Protein AF-A0A0F9QDL7-F1 (afdb_monomer)

pLDDT: mean 93.81, std 5.89, range [62.03, 98.69]

Nearest PDB structures (foldseek):
  8s9m-assembly1_A-2  TM=8.207E-01  e=1.600E-03  Adineta vaga
  2zig-assembly1_A  TM=7.840E-01  e=1.431E-02  Thermus thermophilus
  4qtu-assembly1_B  TM=6.879E-01  e=2.486E-01  Saccharomyces cerevisiae S288C

Radius of gyration: 15.21 Å; Cα contacts (8 Å, |Δi|>4): 136; chains: 1; bounding box: 38×36×41 Å

Secondary structure (DSSP, 8-state):
---EE-TTSS-EE--S-HHHHHHTSPTT-EEEEEE----SS-GGG-GGG-HHHHHHHHHHHHHHHHHHEEEEEEEEE---TTTHHHHHHHHHHHT-----------SS---

Mean predicted aligned error: 3.61 Å

Solvent-accessible surface area (backbone atoms only — not comparable to full-atom values): 6852 Å² total; per-residue (Å²): 130,69,68,46,65,46,97,86,66,83,47,72,50,78,66,71,61,66,59,65,57,42,66,77,48,60,66,52,67,35,66,65,46,78,47,76,60,71,43,29,71,32,61,95,74,34,74,76,21,22,51,81,51,26,61,58,44,36,39,60,48,36,48,49,52,58,47,25,30,25,93,91,39,50,76,51,73,54,60,37,94,92,38,32,69,57,46,54,50,26,35,40,75,69,68,48,82,89,83,81,87,86,82,88,85,73,99,75,84,79,134

Foldseek 3Di:
DAKDADPVRPDIDHDDDLLVVLVVAAFQADQEAEEEDQAQPCVVVPPCNHVVNVLVVLLSNLQSVNRNHHVVHYYDYDYDPVRVVSSVVSNVVSPDDDDDDDDDDDPDDDD

InterPro domains:
  IPR001091 Restriction/modification DNA-methyltransferase [PR00508] (29-43)
  IPR001091 Restriction/modification DNA-methyltransferase [PR00508] (61-81)
  IPR002052 DNA methylase, N-6 adenine-specific, conserved site [PS00092] (33-39)
  IPR002941 DNA methylase N-4/N-6 [PF01555] (30-106)
  IPR029063 S-adenosyl-L-methionine-dependent methyltransferase superfamily [G3DSA:3.40.50.150] (10-111)
  IPR029063 S-adenosyl-L-methionine-dependent methyltransferase superfamily [SSF53335] (8-110)

Structure (mmCIF, N/CA/C/O backbone):
data_AF-A0A0F9QDL7-F1
#
_entry.id   AF-A0A0F9QDL7-F1
#
loop_
_atom_site.group_PDB
_atom_site.id
_atom_site.type_symbol
_atom_site.label_atom_id
_atom_site.label_alt_id
_atom_site.label_comp_id
_atom_site.label_asym_id
_atom_site.label_entity_id
_atom_site.label_seq_id
_atom_site.pdbx_PDB_ins_code
_atom_site.Cartn_x
_atom_site.Cartn_y
_atom_site.Cartn_z
_atom_site.occupancy
_atom_site.B_iso_or_equiv
_atom_site.auth_seq_id
_atom_site.auth_comp_id
_atom_site.auth_asym_id
_atom_site.auth_atom_id
_atom_site.pdbx_PDB_model_num
ATOM 1 N N . MET A 1 1 ? -5.692 20.695 2.320 1.00 73.75 1 MET A N 1
ATOM 2 C CA . MET A 1 1 ? -6.954 20.038 2.730 1.00 73.75 1 MET A CA 1
ATOM 3 C C . MET A 1 1 ? -6.705 19.304 4.042 1.00 73.75 1 MET A C 1
ATOM 5 O O . MET A 1 1 ? -5.549 19.024 4.329 1.00 73.75 1 MET A O 1
ATOM 9 N N . GLY A 1 2 ? -7.722 19.115 4.880 1.00 92.88 2 GLY A N 1
ATOM 10 C CA . GLY A 1 2 ? -7.605 18.388 6.152 1.00 92.88 2 GLY A CA 1
ATOM 11 C C . GLY A 1 2 ? -8.218 16.994 6.057 1.00 92.88 2 GLY A C 1
ATOM 12 O O . GLY A 1 2 ? -8.668 16.594 4.982 1.00 92.88 2 GLY A O 1
ATOM 13 N N . ASP A 1 3 ? -8.254 16.286 7.182 1.00 96.62 3 ASP A N 1
ATOM 14 C CA . ASP A 1 3 ? -8.990 15.026 7.287 1.00 96.62 3 ASP A CA 1
ATOM 15 C C . ASP A 1 3 ? -10.492 15.274 7.115 1.00 96.62 3 ASP A C 1
ATOM 17 O O . ASP A 1 3 ? -11.016 16.338 7.459 1.00 96.62 3 ASP A O 1
ATOM 21 N N . TRP A 1 4 ? -11.191 14.282 6.577 1.00 97.88 4 TRP A N 1
ATOM 22 C CA . TRP A 1 4 ? -12.628 14.336 6.351 1.00 97.88 4 TRP A CA 1
ATOM 23 C C . TRP A 1 4 ? -13.297 13.060 6.844 1.00 97.88 4 TRP A C 1
ATOM 25 O O . TRP A 1 4 ? -12.723 11.972 6.818 1.00 97.88 4 TRP A O 1
ATOM 35 N N . THR A 1 5 ? -14.529 13.187 7.316 1.00 97.94 5 THR A N 1
ATOM 36 C CA . THR A 1 5 ? -15.370 12.065 7.732 1.00 97.94 5 THR A CA 1
ATOM 37 C C . THR A 1 5 ? -16.775 12.306 7.206 1.00 97.94 5 THR A C 1
ATOM 39 O O . THR A 1 5 ? -17.269 13.435 7.248 1.00 97.94 5 THR A O 1
ATOM 42 N N . ASN A 1 6 ? -17.405 11.265 6.671 1.00 97.62 6 ASN A N 1
ATOM 43 C CA . ASN A 1 6 ? -18.772 11.362 6.178 1.00 97.62 6 ASN A CA 1
ATOM 44 C C . ASN A 1 6 ? -19.779 11.486 7.350 1.00 97.62 6 ASN A C 1
ATOM 46 O O . ASN A 1 6 ? -19.441 11.166 8.489 1.00 97.62 6 ASN A O 1
ATOM 50 N N . PRO A 1 7 ? -21.031 11.920 7.105 1.00 97.69 7 PRO A N 1
ATOM 51 C CA . PRO A 1 7 ? -21.983 12.221 8.182 1.00 97.69 7 PRO A CA 1
ATOM 52 C C . PRO A 1 7 ? -22.323 11.060 9.130 1.00 97.69 7 PRO A C 1
ATOM 54 O O . PRO A 1 7 ? -22.633 11.307 10.290 1.00 97.69 7 PRO A O 1
ATOM 57 N N . ASP A 1 8 ? -22.271 9.808 8.661 1.00 97.00 8 ASP A N 1
ATOM 58 C CA . ASP A 1 8 ? -22.540 8.623 9.493 1.00 97.00 8 ASP A CA 1
ATOM 59 C C . ASP A 1 8 ? -21.285 8.045 10.179 1.00 97.00 8 ASP A C 1
ATOM 61 O O . ASP A 1 8 ? -21.379 7.057 10.910 1.00 97.00 8 ASP A O 1
ATOM 65 N N . GLY A 1 9 ? -20.115 8.653 9.956 1.00 95.81 9 GLY A N 1
ATOM 66 C CA . GLY A 1 9 ? -18.849 8.274 10.577 1.00 95.81 9 GLY A CA 1
ATOM 67 C C . GLY A 1 9 ? -18.186 7.010 10.025 1.00 95.81 9 GLY A C 1
ATOM 68 O O . GLY A 1 9 ? -17.132 6.622 10.530 1.00 95.81 9 GLY A O 1
ATOM 69 N N . ARG A 1 10 ? -18.763 6.346 9.015 1.00 96.56 10 ARG A N 1
ATOM 70 C CA . ARG A 1 10 ? -18.261 5.060 8.493 1.00 96.56 10 ARG A CA 1
ATOM 71 C C . ARG A 1 10 ? -17.100 5.204 7.517 1.00 96.56 10 ARG A C 1
ATOM 73 O O . ARG A 1 10 ? -16.333 4.261 7.346 1.00 96.56 10 ARG A O 1
ATOM 80 N N . VAL A 1 11 ? -16.972 6.360 6.869 1.00 97.56 11 VAL A N 1
ATOM 81 C CA . VAL A 1 11 ? -15.943 6.643 5.865 1.00 97.56 11 VAL A CA 1
ATOM 82 C C . VAL A 1 11 ? -15.098 7.816 6.328 1.00 97.56 11 VAL A C 1
ATOM 84 O O . VAL A 1 11 ? -15.605 8.905 6.595 1.00 97.56 11 VAL A O 1
ATOM 87 N N . ARG A 1 12 ? -13.785 7.595 6.378 1.00 96.94 12 ARG A N 1
ATOM 88 C CA . ARG A 1 12 ? -12.787 8.601 6.742 1.00 96.94 12 ARG A CA 1
ATOM 89 C C . ARG A 1 12 ? -11.786 8.748 5.603 1.00 96.94 12 ARG A C 1
ATOM 91 O O . ARG A 1 12 ? -11.284 7.748 5.101 1.00 96.94 12 ARG A O 1
ATOM 98 N N . LEU A 1 13 ? -11.481 9.986 5.227 1.00 97.00 13 LEU A N 1
ATOM 99 C CA . LEU A 1 13 ? -10.355 10.321 4.362 1.00 97.00 13 LEU A CA 1
ATOM 100 C C . LEU A 1 13 ? -9.295 11.017 5.211 1.00 97.00 13 LEU A C 1
ATOM 102 O O . LEU A 1 13 ? -9.557 12.066 5.796 1.00 97.00 13 LEU A O 1
ATOM 106 N N . LEU A 1 14 ? -8.107 10.422 5.277 1.00 96.75 14 LEU A N 1
ATOM 107 C CA . LEU A 1 14 ? -6.967 10.963 6.012 1.00 96.75 14 LEU A CA 1
ATOM 108 C C . LEU A 1 14 ? -6.010 11.606 5.009 1.00 96.75 14 LEU A C 1
ATOM 110 O O . LEU A 1 14 ? -5.512 10.928 4.111 1.00 96.75 14 LEU A O 1
ATOM 114 N N . HIS A 1 15 ? -5.769 12.911 5.126 1.00 97.25 15 HIS A N 1
ATOM 115 C CA . HIS A 1 15 ? -4.936 13.640 4.169 1.00 97.25 15 HIS A CA 1
ATOM 116 C C . HIS A 1 15 ? -3.490 13.739 4.664 1.00 97.25 15 HIS A C 1
ATOM 118 O O . HIS A 1 15 ? -3.202 14.446 5.628 1.00 97.25 15 HIS A O 1
ATOM 124 N N . GLY A 1 16 ? -2.552 13.067 4.002 1.00 96.25 16 GLY A N 1
ATOM 125 C CA . GLY A 1 16 ? -1.128 13.162 4.324 1.00 96.25 16 GLY A CA 1
ATOM 126 C C . GLY A 1 16 ? -0.309 12.032 3.713 1.00 96.25 16 GLY A C 1
ATOM 127 O O . GLY A 1 16 ? -0.802 11.282 2.873 1.00 96.25 16 GLY A O 1
ATOM 128 N N . ASP A 1 17 ? 0.941 11.913 4.156 1.00 95.44 17 ASP A N 1
ATOM 129 C CA . ASP A 1 17 ? 1.790 10.772 3.817 1.00 95.44 17 ASP A CA 1
ATOM 130 C C . ASP A 1 17 ? 1.179 9.483 4.387 1.00 95.44 17 ASP A C 1
ATOM 132 O O . ASP A 1 17 ? 0.913 9.390 5.586 1.00 95.44 17 ASP A O 1
ATOM 136 N N . CYS A 1 18 ? 0.946 8.489 3.529 1.00 95.38 18 CYS A N 1
ATOM 137 C CA . CYS A 1 18 ? 0.280 7.249 3.919 1.00 95.38 18 CYS A CA 1
ATOM 138 C C . CYS A 1 18 ? 1.026 6.463 5.008 1.00 95.38 18 CYS A C 1
ATOM 140 O O . CYS A 1 18 ? 0.375 5.815 5.823 1.00 95.38 18 CYS A O 1
ATOM 142 N N . MET A 1 19 ? 2.360 6.535 5.067 1.00 94.56 19 MET A N 1
ATOM 143 C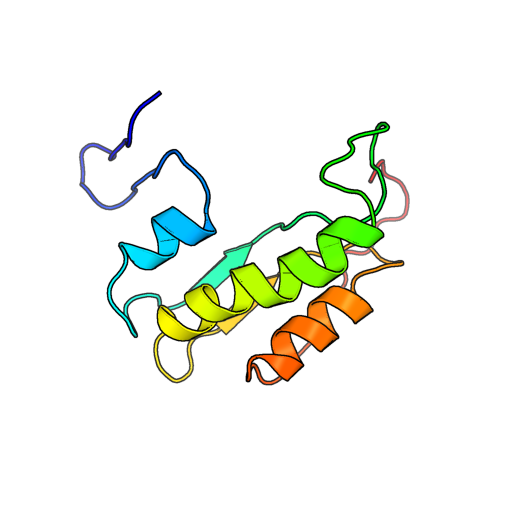 CA . MET A 1 19 ? 3.150 5.849 6.090 1.00 94.56 19 MET A CA 1
ATOM 144 C C . MET A 1 19 ? 2.926 6.512 7.447 1.00 94.56 19 MET A C 1
ATOM 146 O O . MET A 1 19 ? 2.599 5.822 8.407 1.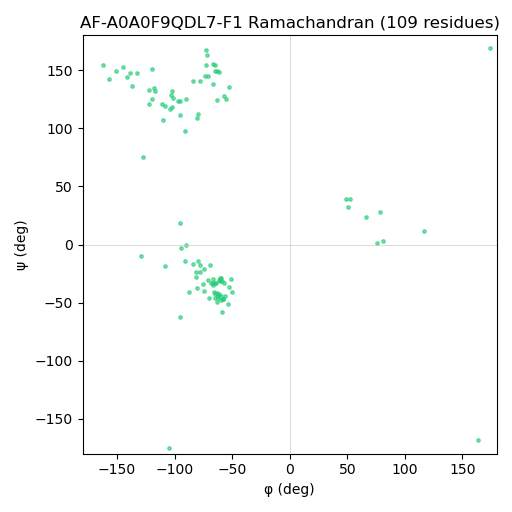00 94.56 19 MET A O 1
ATOM 150 N N . ILE A 1 20 ? 2.971 7.848 7.490 1.00 96.19 20 I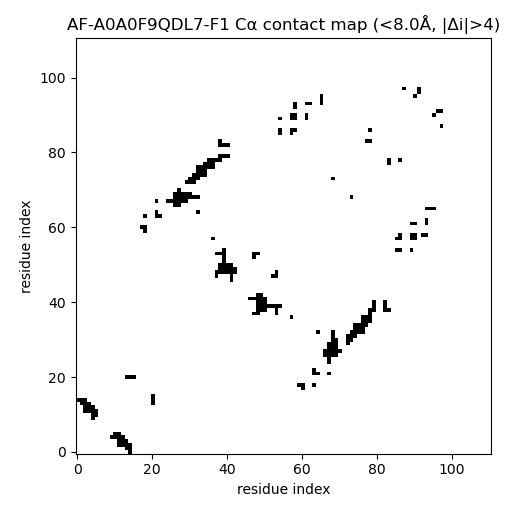LE A N 1
ATOM 151 C CA . ILE A 1 20 ? 2.684 8.623 8.706 1.00 96.19 20 ILE A CA 1
ATOM 152 C C . ILE A 1 20 ? 1.235 8.392 9.153 1.00 96.19 20 ILE A C 1
ATOM 154 O O . ILE A 1 20 ? 0.974 8.109 10.317 1.00 96.19 20 ILE A O 1
ATOM 158 N N . ARG A 1 21 ? 0.273 8.440 8.223 1.00 97.19 21 ARG A N 1
ATOM 159 C CA . ARG A 1 21 ? -1.144 8.226 8.554 1.00 97.19 21 ARG A CA 1
ATOM 160 C C . ARG A 1 21 ? -1.442 6.808 9.020 1.00 97.19 21 ARG A C 1
ATOM 162 O O . ARG A 1 21 ? -2.305 6.626 9.872 1.00 97.19 21 ARG A O 1
ATOM 169 N N . MET A 1 22 ? -0.735 5.801 8.508 1.00 96.31 22 MET A N 1
ATOM 170 C CA . MET A 1 22 ? -0.877 4.442 9.020 1.00 96.31 22 MET A CA 1
ATOM 171 C C . MET A 1 22 ? -0.337 4.306 10.444 1.00 96.31 22 MET A C 1
ATOM 173 O O . MET A 1 22 ? -0.910 3.527 11.195 1.00 96.31 22 MET A O 1
ATOM 177 N N . GLU A 1 23 ? 0.705 5.038 10.853 1.00 95.19 23 GLU A N 1
ATOM 178 C CA . GLU A 1 23 ? 1.222 5.016 12.236 1.00 95.19 23 GLU A CA 1
ATOM 179 C C . GLU A 1 23 ? 0.184 5.479 13.271 1.00 95.19 23 GLU A C 1
ATOM 181 O O . GLU A 1 23 ? 0.152 4.953 14.382 1.00 95.19 23 GLU A O 1
ATOM 186 N N . GLU A 1 24 ? -0.723 6.381 12.889 1.00 96.19 24 GLU A N 1
ATOM 187 C CA . GLU A 1 24 ? -1.830 6.862 13.730 1.00 96.19 24 GLU A CA 1
ATOM 188 C C . GLU A 1 24 ? -2.907 5.785 13.986 1.00 96.19 24 GLU A C 1
ATOM 190 O O . GLU A 1 24 ? -3.717 5.911 14.909 1.00 96.19 24 GLU A O 1
ATOM 195 N N . LEU A 1 25 ? -2.945 4.719 13.175 1.00 97.38 25 LEU A N 1
ATOM 196 C CA . LEU A 1 25 ? -3.927 3.642 13.302 1.00 97.38 25 LEU A CA 1
ATOM 197 C C . LEU A 1 25 ? -3.489 2.600 14.350 1.00 97.38 25 LEU A C 1
ATOM 199 O O . LEU A 1 25 ? -2.315 2.209 14.378 1.00 97.38 25 LEU A O 1
ATOM 203 N N . PRO A 1 26 ? -4.410 2.062 15.174 1.00 98.31 26 PRO A N 1
ATOM 204 C CA . PRO A 1 26 ? -4.077 0.994 16.112 1.00 98.31 26 PRO A CA 1
ATOM 205 C C . PRO A 1 26 ? -3.577 -0.262 15.389 1.00 98.31 26 PRO A C 1
ATOM 207 O O . PRO A 1 26 ? -4.012 -0.574 14.279 1.00 98.31 26 PRO A O 1
ATOM 210 N N . SER A 1 27 ? -2.674 -1.011 16.019 1.00 98.50 27 SER A N 1
ATOM 211 C CA . SER A 1 27 ? -2.256 -2.317 15.493 1.00 98.50 27 SER A CA 1
ATOM 212 C C . SER A 1 27 ? -3.442 -3.285 15.462 1.00 98.50 27 SER A C 1
ATOM 214 O O . SER A 1 27 ? -4.320 -3.198 16.323 1.00 98.50 27 SER A O 1
ATOM 216 N N . ASN A 1 28 ? -3.457 -4.224 14.514 1.00 98.44 28 ASN A N 1
ATOM 217 C CA . ASN A 1 28 ? -4.528 -5.219 14.373 1.00 98.44 28 ASN A CA 1
ATOM 218 C C . ASN A 1 28 ? -5.947 -4.608 14.311 1.00 98.44 28 ASN A C 1
ATOM 220 O O . ASN A 1 28 ? -6.886 -5.131 14.914 1.00 98.44 28 ASN A O 1
ATOM 224 N N . SER A 1 29 ? -6.115 -3.480 13.620 1.00 98.19 29 SER A N 1
ATOM 225 C CA . SER A 1 29 ? -7.394 -2.762 13.517 1.00 98.19 29 SER A CA 1
ATOM 226 C C . SER A 1 29 ? -8.052 -2.857 12.140 1.00 98.19 29 SER A C 1
ATOM 228 O O . SER A 1 29 ? -9.261 -2.656 12.041 1.00 98.19 29 SER A O 1
ATOM 230 N N . ILE A 1 30 ? -7.294 -3.210 11.101 1.00 98.38 30 ILE A N 1
ATOM 231 C CA . ILE A 1 30 ? -7.747 -3.265 9.709 1.00 98.38 30 ILE A CA 1
ATOM 232 C C . ILE A 1 30 ? -7.995 -4.716 9.291 1.00 98.38 30 ILE A C 1
ATOM 234 O O . ILE A 1 30 ? -7.141 -5.581 9.473 1.00 98.38 30 ILE A O 1
ATOM 238 N N . ASP A 1 31 ? -9.171 -4.991 8.727 1.00 98.38 31 ASP A N 1
ATOM 239 C CA . ASP A 1 31 ? -9.542 -6.328 8.243 1.00 98.38 31 ASP A CA 1
ATOM 240 C C . ASP A 1 31 ? -8.959 -6.632 6.854 1.00 98.38 31 ASP A C 1
ATOM 242 O O . ASP A 1 31 ? -8.546 -7.760 6.579 1.00 98.38 31 ASP A O 1
ATOM 246 N N . ALA A 1 32 ? -8.905 -5.624 5.981 1.00 98.25 32 ALA A N 1
ATOM 247 C CA . ALA A 1 32 ? -8.359 -5.751 4.638 1.00 98.25 32 ALA A CA 1
ATOM 248 C C . ALA A 1 32 ? -7.771 -4.429 4.137 1.00 98.25 32 ALA A C 1
ATOM 250 O O . ALA A 1 32 ? -8.271 -3.352 4.466 1.00 98.25 32 ALA A O 1
ATOM 251 N N . ILE A 1 33 ? -6.741 -4.524 3.298 1.00 98.31 33 ILE A N 1
ATOM 252 C CA . ILE A 1 33 ? -6.152 -3.390 2.579 1.00 98.31 33 ILE A CA 1
ATOM 253 C C . ILE A 1 33 ? -6.336 -3.620 1.079 1.00 98.31 33 ILE A C 1
ATOM 255 O O . ILE A 1 33 ? -6.020 -4.688 0.559 1.00 98.31 33 ILE A O 1
ATOM 259 N N . VAL A 1 34 ? -6.816 -2.600 0.374 1.00 98.00 34 VAL A N 1
ATOM 260 C CA . VAL A 1 34 ? -6.824 -2.551 -1.091 1.00 98.00 34 VAL A CA 1
ATOM 261 C C . VAL A 1 34 ? -6.057 -1.305 -1.489 1.00 98.00 34 VAL A C 1
ATOM 263 O O . VAL A 1 34 ? -6.400 -0.213 -1.036 1.00 98.00 34 VAL A O 1
ATOM 266 N N . THR A 1 35 ? -4.987 -1.464 -2.262 1.00 97.00 35 THR A N 1
ATOM 267 C CA . THR A 1 35 ? -4.067 -0.359 -2.535 1.00 97.00 35 THR A CA 1
ATOM 268 C C . THR A 1 35 ? -3.493 -0.401 -3.941 1.00 97.00 35 THR A C 1
ATOM 270 O O . THR A 1 35 ? -3.353 -1.462 -4.549 1.00 97.00 35 THR A O 1
ATOM 273 N N . ASP A 1 36 ? -3.146 0.788 -4.415 1.00 95.00 36 ASP A N 1
ATOM 274 C CA . ASP A 1 36 ? -2.539 1.055 -5.707 1.00 95.00 36 ASP A CA 1
ATOM 275 C C . ASP A 1 36 ? -1.261 1.897 -5.508 1.00 95.00 36 ASP A C 1
ATOM 277 O O . ASP A 1 36 ? -1.291 3.124 -5.636 1.00 95.00 36 ASP A O 1
ATOM 281 N N . PRO A 1 37 ? -0.155 1.285 -5.035 1.00 95.00 37 PRO A N 1
ATOM 282 C CA . PRO A 1 37 ? 1.091 1.999 -4.770 1.00 95.00 37 PRO A CA 1
ATOM 283 C C . PRO A 1 37 ? 1.794 2.390 -6.083 1.00 95.00 37 PRO A C 1
ATOM 285 O O . PRO A 1 37 ? 1.476 1.840 -7.129 1.00 95.00 37 PRO A O 1
ATOM 288 N N . PRO A 1 38 ? 2.812 3.272 -6.054 1.00 94.19 38 PRO A N 1
ATOM 289 C CA . PRO A 1 38 ? 3.645 3.55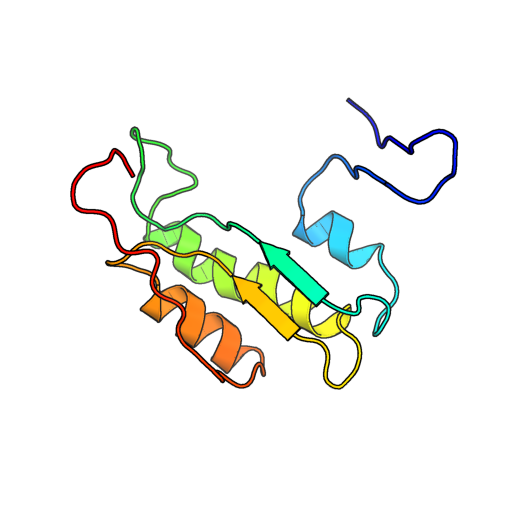6 -7.225 1.00 94.19 38 PRO A CA 1
ATOM 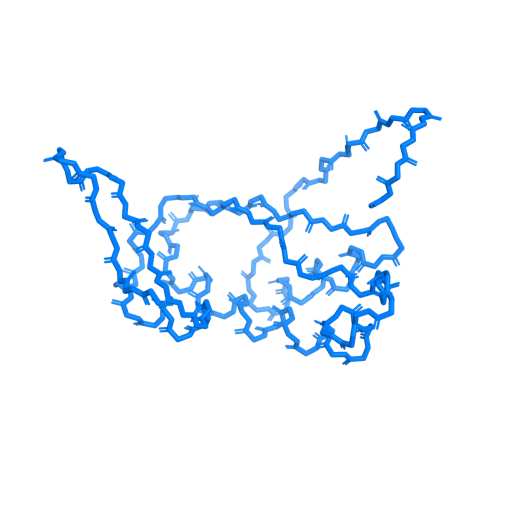290 C C . PRO A 1 38 ? 4.226 2.283 -7.859 1.00 94.19 38 PRO A C 1
ATOM 292 O O . PRO A 1 38 ? 4.744 1.414 -7.153 1.00 94.19 38 PRO A O 1
ATOM 295 N N . TYR A 1 39 ? 4.173 2.182 -9.186 1.00 94.00 39 TYR A N 1
ATOM 296 C CA . TYR A 1 39 ? 4.568 0.995 -9.947 1.00 94.00 39 TYR A CA 1
ATOM 297 C C . TYR A 1 39 ? 6.036 0.999 -10.370 1.00 94.00 39 TYR A C 1
ATOM 299 O O . TYR A 1 39 ? 6.552 -0.043 -10.761 1.00 94.00 39 TYR A O 1
ATOM 307 N N . GLY A 1 40 ? 6.754 2.114 -10.300 1.00 93.25 40 GLY A N 1
ATOM 308 C CA . GLY A 1 40 ? 8.144 2.165 -10.755 1.00 93.25 40 GLY A CA 1
ATOM 309 C C . GLY A 1 40 ? 8.267 2.255 -12.277 1.00 93.25 40 GLY A C 1
ATOM 310 O O . GLY A 1 40 ? 9.243 1.742 -12.828 1.00 93.25 40 GLY A O 1
ATOM 311 N N . LEU A 1 41 ? 7.271 2.830 -12.957 1.00 90.62 41 LEU A N 1
ATOM 312 C CA . LEU A 1 41 ? 7.220 2.941 -14.418 1.00 90.62 41 LEU A CA 1
ATOM 313 C C . LEU A 1 41 ? 7.759 4.280 -14.940 1.00 90.62 41 LEU A C 1
ATOM 315 O O . LEU A 1 41 ? 7.812 4.478 -16.154 1.00 90.62 41 LEU A O 1
ATOM 319 N N . ALA A 1 42 ? 8.136 5.195 -14.044 1.00 89.12 42 ALA A N 1
ATOM 320 C CA . ALA A 1 42 ? 8.385 6.605 -14.334 1.00 89.12 42 ALA A CA 1
ATOM 321 C C . ALA A 1 42 ? 7.232 7.212 -15.150 1.00 89.12 42 ALA A C 1
ATOM 323 O O . ALA A 1 42 ? 7.444 7.985 -16.093 1.00 89.12 42 ALA A O 1
ATOM 324 N N . PHE A 1 43 ? 5.999 6.816 -14.817 1.00 83.62 43 PHE A N 1
ATOM 325 C CA . PHE A 1 43 ? 4.826 7.126 -15.615 1.00 83.62 43 PHE A CA 1
ATOM 326 C C . PHE A 1 43 ? 4.666 8.640 -15.798 1.00 83.62 43 PHE A C 1
ATOM 328 O O . PHE A 1 43 ? 4.735 9.412 -14.843 1.00 83.62 43 PHE A O 1
ATOM 335 N N . MET A 1 44 ? 4.513 9.087 -17.047 1.00 87.00 44 MET A N 1
ATOM 336 C CA . MET A 1 44 ? 4.505 10.508 -17.435 1.00 87.00 44 MET A CA 1
ATOM 337 C C . MET A 1 44 ? 5.692 11.338 -16.901 1.00 87.00 44 MET A C 1
ATOM 339 O O . MET A 1 44 ? 5.540 12.525 -16.600 1.00 87.00 44 MET A O 1
ATOM 343 N N . GLY A 1 45 ? 6.871 10.726 -16.753 1.00 86.19 45 GLY A N 1
ATOM 344 C CA . GLY A 1 45 ? 8.062 11.393 -16.223 1.00 86.19 45 GLY A CA 1
ATOM 345 C C . GLY A 1 45 ? 7.920 11.796 -14.755 1.00 86.19 45 GLY A C 1
ATOM 346 O O . GLY A 1 45 ? 8.553 12.753 -14.310 1.00 86.19 45 GLY A O 1
ATOM 347 N N . LYS A 1 46 ? 7.040 11.128 -13.999 1.00 87.69 46 LYS A N 1
ATOM 348 C CA . LYS A 1 46 ? 6.860 11.396 -12.576 1.00 87.69 46 LYS A CA 1
ATOM 349 C C . LYS A 1 46 ? 7.941 10.703 -11.764 1.00 87.69 46 LYS A C 1
ATOM 351 O O . LYS A 1 46 ? 7.917 9.501 -11.539 1.00 87.69 46 LYS A O 1
ATOM 356 N N . ASP A 1 47 ? 8.833 11.524 -11.236 1.00 88.00 47 ASP A N 1
ATOM 357 C CA . ASP A 1 47 ? 9.959 11.137 -10.394 1.00 88.00 47 ASP A CA 1
ATOM 358 C C . ASP A 1 47 ? 9.624 10.244 -9.197 1.00 88.00 47 ASP A C 1
ATOM 360 O O . ASP A 1 47 ? 10.498 9.512 -8.742 1.00 88.00 47 ASP A O 1
ATOM 364 N N . TRP A 1 48 ? 8.425 10.344 -8.620 1.00 85.50 48 TRP A N 1
ATOM 365 C CA . TRP A 1 48 ? 8.014 9.513 -7.480 1.00 85.50 48 TRP A CA 1
ATOM 366 C C . TRP A 1 48 ? 7.688 8.073 -7.892 1.00 85.50 48 TRP A C 1
ATOM 368 O O . TRP A 1 48 ? 7.765 7.173 -7.060 1.00 85.50 48 TRP A O 1
ATOM 378 N N . ASP A 1 49 ? 7.385 7.861 -9.172 1.00 89.12 49 ASP A N 1
ATOM 379 C CA . ASP A 1 49 ? 7.122 6.561 -9.777 1.00 89.12 49 ASP A CA 1
ATOM 380 C C . ASP A 1 49 ? 8.384 5.980 -10.432 1.00 89.12 49 ASP A C 1
ATOM 382 O O . ASP A 1 49 ? 8.308 5.108 -11.286 1.00 89.12 49 ASP A O 1
ATOM 386 N N . ASP A 1 50 ? 9.573 6.472 -10.083 1.00 91.19 50 ASP A N 1
ATOM 387 C CA . ASP A 1 50 ? 10.820 5.908 -10.592 1.00 91.19 50 ASP A CA 1
ATOM 388 C C . ASP A 1 50 ? 11.191 4.606 -9.868 1.00 91.19 50 ASP A C 1
ATOM 390 O O . ASP A 1 50 ? 11.100 4.486 -8.642 1.00 91.19 50 ASP A O 1
ATOM 394 N N . ILE A 1 51 ? 11.697 3.641 -10.632 1.00 88.69 51 ILE A N 1
ATOM 395 C CA . ILE A 1 51 ? 12.003 2.294 -10.154 1.00 88.69 51 ILE A CA 1
ATOM 396 C C . ILE A 1 51 ? 13.046 2.254 -9.021 1.00 88.69 51 ILE A C 1
ATOM 398 O O . ILE A 1 51 ? 13.040 1.332 -8.197 1.00 88.69 51 ILE A O 1
ATOM 402 N N . SER A 1 52 ? 13.963 3.227 -8.967 1.00 88.56 52 SER A N 1
ATOM 403 C CA . SER A 1 52 ? 14.966 3.321 -7.900 1.00 88.56 52 SER A CA 1
ATOM 404 C C . SER A 1 52 ? 14.334 3.722 -6.566 1.00 88.56 52 SER A C 1
ATOM 406 O O . SER A 1 52 ? 14.782 3.276 -5.508 1.00 88.56 52 SER A O 1
ATOM 408 N N . LYS A 1 53 ? 13.252 4.508 -6.615 1.00 88.44 53 LYS A N 1
ATOM 409 C CA . LYS A 1 53 ? 12.536 5.005 -5.438 1.00 88.44 53 LYS A CA 1
ATOM 410 C C . LYS A 1 53 ? 11.478 4.016 -4.974 1.00 88.44 53 LYS A C 1
ATOM 412 O O . LYS A 1 53 ? 11.378 3.764 -3.770 1.00 88.44 53 LYS A O 1
ATOM 417 N N . THR A 1 54 ? 10.744 3.400 -5.904 1.00 90.94 54 THR A N 1
ATOM 418 C CA . THR A 1 54 ? 9.672 2.460 -5.550 1.00 90.94 54 THR A CA 1
ATOM 419 C C . THR A 1 54 ? 10.198 1.221 -4.836 1.00 90.94 54 THR A C 1
ATOM 421 O O . THR A 1 54 ? 9.567 0.753 -3.892 1.00 90.94 54 THR A O 1
ATOM 424 N N . LYS A 1 55 ? 11.408 0.748 -5.169 1.00 85.12 55 LYS A N 1
ATOM 425 C CA . LYS A 1 55 ? 12.035 -0.397 -4.484 1.00 85.12 55 LYS A CA 1
ATOM 426 C C . LYS A 1 55 ? 12.094 -0.215 -2.963 1.00 85.12 55 LYS A C 1
ATOM 428 O O . LYS A 1 55 ? 11.680 -1.103 -2.225 1.00 85.12 55 LYS A O 1
ATOM 433 N N . LEU A 1 56 ? 12.607 0.924 -2.492 1.00 90.38 56 LEU A N 1
ATOM 434 C CA . LEU A 1 56 ? 12.681 1.206 -1.056 1.00 90.38 56 LEU A CA 1
ATOM 435 C C . LEU A 1 56 ? 11.308 1.580 -0.487 1.00 90.38 56 LEU A C 1
ATOM 437 O O . LEU A 1 56 ? 11.007 1.254 0.659 1.00 90.38 56 LEU A O 1
ATOM 441 N N . PHE A 1 57 ? 10.479 2.255 -1.284 1.00 95.00 57 PHE A N 1
ATOM 442 C CA . PHE A 1 57 ? 9.124 2.610 -0.889 1.00 95.00 57 PHE A CA 1
ATOM 443 C C . PHE A 1 57 ? 8.295 1.371 -0.530 1.00 95.00 57 PHE A C 1
ATOM 445 O O . PHE A 1 57 ? 7.696 1.370 0.542 1.00 95.00 57 PHE A O 1
ATOM 452 N N . HIS A 1 58 ? 8.313 0.309 -1.351 1.00 96.44 58 HIS A N 1
ATOM 453 C CA . HIS A 1 58 ? 7.508 -0.896 -1.106 1.00 96.44 58 HIS A CA 1
ATOM 454 C C . HIS A 1 58 ? 7.769 -1.519 0.262 1.00 96.44 58 HIS A C 1
ATOM 456 O O . HIS A 1 58 ? 6.827 -1.802 0.995 1.00 96.44 58 HIS A O 1
ATOM 462 N N . HIS A 1 59 ? 9.038 -1.634 0.652 1.00 95.56 59 HIS A N 1
ATOM 463 C CA . HIS A 1 59 ? 9.387 -2.121 1.982 1.00 95.56 59 HIS A CA 1
ATOM 464 C C . HIS A 1 59 ? 8.899 -1.161 3.079 1.00 95.56 59 HIS A C 1
ATOM 466 O O . HIS A 1 59 ? 8.380 -1.589 4.106 1.00 95.56 59 HIS A O 1
ATOM 472 N N . LYS A 1 60 ? 9.062 0.154 2.889 1.00 96.25 60 LYS A N 1
ATOM 473 C CA . LYS A 1 60 ? 8.720 1.150 3.914 1.00 96.25 60 LYS A CA 1
ATOM 474 C C . LYS A 1 60 ? 7.227 1.227 4.211 1.00 96.25 60 LYS A C 1
ATOM 476 O O . LYS A 1 60 ? 6.878 1.335 5.380 1.00 96.25 60 LYS A O 1
ATOM 481 N N . TRP A 1 61 ? 6.358 1.165 3.201 1.00 96.75 61 TRP A N 1
ATOM 482 C CA . TRP A 1 61 ? 4.911 1.216 3.441 1.00 96.75 61 TRP A CA 1
ATOM 483 C C . TRP A 1 61 ? 4.330 -0.138 3.862 1.00 96.75 61 TRP A C 1
ATOM 485 O O . TRP A 1 61 ? 3.353 -0.164 4.609 1.00 96.75 61 TRP A O 1
ATOM 495 N N . ALA A 1 62 ? 4.941 -1.255 3.449 1.00 97.44 62 ALA A N 1
ATOM 496 C CA . ALA A 1 62 ? 4.481 -2.586 3.837 1.00 97.44 62 ALA A CA 1
ATOM 497 C C . ALA A 1 62 ? 4.614 -2.839 5.350 1.00 97.44 62 ALA A C 1
ATOM 499 O O . ALA A 1 62 ? 3.758 -3.504 5.927 1.00 97.44 62 ALA A O 1
ATOM 500 N N . VAL A 1 63 ? 5.634 -2.279 6.015 1.00 97.25 63 VAL A N 1
ATOM 501 C CA . VAL A 1 63 ? 5.843 -2.439 7.471 1.00 97.25 63 VAL A CA 1
ATOM 502 C C . VAL A 1 63 ? 4.646 -1.941 8.298 1.00 97.25 63 VAL A C 1
ATOM 504 O O . VAL A 1 63 ? 4.062 -2.735 9.043 1.00 97.25 63 VAL A O 1
ATOM 507 N N . PRO A 1 64 ? 4.222 -0.666 8.196 1.00 97.81 64 PRO A N 1
ATOM 508 C CA . PRO A 1 64 ? 3.039 -0.206 8.906 1.00 97.81 64 PRO A CA 1
ATOM 509 C C . PRO A 1 64 ? 1.756 -0.873 8.390 1.00 97.81 64 PRO A C 1
ATOM 511 O O . PRO A 1 64 ? 0.858 -1.098 9.199 1.00 97.81 64 PRO A O 1
ATOM 514 N N . ALA A 1 65 ? 1.675 -1.258 7.107 1.00 98.00 65 ALA A N 1
ATOM 515 C CA . ALA A 1 65 ? 0.527 -1.995 6.570 1.00 98.00 65 ALA A CA 1
ATOM 516 C C . ALA A 1 65 ? 0.339 -3.365 7.249 1.00 98.00 65 ALA A C 1
ATOM 518 O O . ALA A 1 65 ? -0.775 -3.702 7.651 1.00 98.00 65 ALA A O 1
ATOM 519 N N . LEU A 1 66 ? 1.420 -4.128 7.445 1.00 97.88 66 LEU A N 1
ATOM 520 C CA . LEU A 1 66 ? 1.378 -5.403 8.166 1.00 97.88 66 LEU A CA 1
ATOM 521 C C . LEU A 1 66 ? 0.963 -5.202 9.628 1.00 97.88 66 LEU A C 1
ATOM 523 O O . LEU A 1 66 ? 0.141 -5.950 10.144 1.00 97.88 66 LEU A O 1
ATOM 527 N N . ARG A 1 67 ? 1.488 -4.162 10.289 1.00 98.25 67 ARG A N 1
ATOM 528 C CA . ARG A 1 67 ? 1.180 -3.849 11.696 1.00 98.25 67 ARG A CA 1
ATOM 529 C C . ARG A 1 67 ? -0.305 -3.553 11.931 1.00 98.25 67 ARG A C 1
ATOM 531 O O . ARG A 1 67 ? -0.855 -3.935 12.967 1.00 98.25 67 ARG A O 1
ATOM 538 N N . VAL A 1 68 ? -0.938 -2.794 11.034 1.00 98.44 68 VAL A N 1
ATOM 539 C CA . VAL A 1 68 ? -2.346 -2.393 11.205 1.00 98.44 68 VAL A CA 1
ATOM 540 C C . VAL A 1 68 ? -3.316 -3.511 10.845 1.00 98.44 68 VAL A C 1
ATOM 542 O O . VAL A 1 68 ? -4.435 -3.509 11.357 1.00 98.44 68 VAL A O 1
ATOM 545 N N . LEU A 1 69 ? -2.911 -4.465 10.004 1.00 98.44 69 LEU A N 1
ATOM 546 C CA . LEU A 1 69 ? -3.732 -5.621 9.663 1.00 98.44 69 LEU A CA 1
ATOM 547 C C . LEU A 1 69 ? -3.944 -6.529 10.874 1.00 98.44 69 LEU A C 1
ATOM 549 O O . LEU A 1 69 ? -3.034 -6.790 11.654 1.00 98.44 69 LEU A O 1
ATOM 553 N N . LYS A 1 70 ? -5.172 -7.024 11.025 1.00 98.69 70 LYS A N 1
ATOM 554 C CA . LYS A 1 70 ? -5.497 -8.090 11.980 1.00 98.69 70 LYS A CA 1
ATOM 555 C C . LYS A 1 70 ? -4.783 -9.392 11.593 1.00 98.69 70 LYS A C 1
ATOM 557 O O . LYS A 1 70 ? -4.554 -9.618 10.403 1.00 98.69 70 LYS A O 1
ATOM 562 N N . PRO A 1 71 ? -4.508 -10.304 12.546 1.00 97.56 71 PRO A N 1
ATOM 563 C CA . PRO A 1 71 ? -4.042 -11.646 12.211 1.00 97.56 71 PRO A CA 1
ATOM 564 C C . PRO A 1 71 ? -5.026 -12.331 11.251 1.00 97.56 71 PRO A C 1
ATOM 566 O O . PRO A 1 71 ? -6.220 -12.407 11.536 1.00 97.56 71 PRO A O 1
ATOM 569 N N . GLY A 1 72 ? -4.530 -12.795 10.101 1.00 96.06 72 GLY A N 1
ATOM 570 C CA . GLY A 1 72 ? -5.356 -13.365 9.026 1.00 96.06 72 GLY A CA 1
ATOM 571 C C . GLY A 1 72 ? -6.030 -12.340 8.099 1.00 96.06 72 GLY A C 1
ATOM 572 O O . GLY A 1 72 ? -6.773 -12.736 7.200 1.00 96.06 72 GLY A O 1
ATOM 573 N N . GLY A 1 73 ? -5.787 -11.040 8.287 1.00 97.44 73 GLY A N 1
ATOM 574 C CA . GLY A 1 73 ? -6.189 -9.988 7.354 1.00 97.44 73 GLY A CA 1
ATOM 575 C C . GLY A 1 73 ? -5.439 -10.086 6.023 1.00 97.44 73 GLY A C 1
ATOM 576 O O . GLY A 1 73 ? -4.346 -10.644 5.950 1.00 97.44 73 GLY A O 1
ATOM 577 N N . HIS A 1 74 ? -6.039 -9.558 4.956 1.00 97.06 74 HIS A N 1
ATOM 578 C CA . HIS A 1 74 ? -5.514 -9.697 3.594 1.00 97.06 74 HIS A CA 1
ATOM 579 C C . HIS A 1 74 ? -5.202 -8.342 2.961 1.00 97.06 74 HIS A C 1
ATOM 581 O O . HIS A 1 74 ? -5.864 -7.340 3.236 1.00 97.06 74 HIS A O 1
ATOM 587 N N . ILE A 1 75 ? -4.228 -8.338 2.052 1.00 97.88 75 ILE A N 1
ATOM 588 C CA . ILE A 1 75 ? -3.953 -7.206 1.173 1.00 97.88 75 ILE A CA 1
ATOM 589 C C . ILE A 1 75 ? -4.138 -7.600 -0.291 1.00 97.88 75 ILE A C 1
ATOM 591 O O . ILE A 1 75 ? -3.656 -8.641 -0.734 1.00 97.88 75 ILE A O 1
ATOM 595 N N . LEU A 1 76 ? -4.821 -6.740 -1.044 1.00 97.81 76 LEU A N 1
ATOM 596 C CA . LEU A 1 76 ? -4.820 -6.733 -2.500 1.00 97.81 76 LEU A CA 1
ATOM 597 C C . LEU A 1 76 ? -4.060 -5.484 -2.955 1.00 97.81 76 LEU A C 1
ATOM 599 O O . LEU A 1 76 ? -4.553 -4.367 -2.805 1.00 97.81 76 LEU A O 1
ATOM 603 N N . SER A 1 77 ? -2.846 -5.678 -3.467 1.00 97.25 77 SER A N 1
ATOM 604 C CA . SER A 1 77 ? -1.984 -4.592 -3.940 1.00 97.25 77 SER A CA 1
ATOM 605 C C . SER A 1 77 ? -1.845 -4.660 -5.455 1.00 97.25 77 SER A C 1
ATOM 607 O O . SER A 1 77 ? -1.370 -5.666 -5.984 1.00 97.25 77 SER A O 1
ATOM 609 N N . CYS A 1 78 ? -2.238 -3.594 -6.144 1.00 95.69 78 CYS A N 1
ATOM 610 C CA . CYS A 1 78 ? -2.035 -3.453 -7.581 1.00 95.69 78 CYS A CA 1
ATOM 611 C C . CYS A 1 78 ? -0.553 -3.190 -7.895 1.00 95.69 78 CYS A C 1
ATOM 613 O O . CYS A 1 78 ? 0.195 -2.693 -7.053 1.00 95.69 78 CYS A O 1
ATOM 615 N N . GLY A 1 79 ? -0.112 -3.554 -9.098 1.00 93.62 79 GLY A N 1
ATOM 616 C CA . GLY A 1 79 ? 1.275 -3.390 -9.523 1.00 93.62 79 GLY A CA 1
ATOM 617 C C . GLY A 1 79 ? 1.426 -3.473 -11.038 1.00 93.62 79 GLY A C 1
ATOM 618 O O . GLY A 1 79 ? 0.630 -4.124 -11.714 1.00 93.62 79 GLY A O 1
ATOM 619 N N . GLY A 1 80 ? 2.475 -2.838 -11.563 1.00 91.06 80 GLY A N 1
ATOM 620 C CA . GLY A 1 80 ? 2.811 -2.885 -12.985 1.00 91.06 80 GLY A CA 1
ATOM 621 C C . GLY A 1 80 ? 3.349 -4.251 -13.419 1.00 91.06 80 GLY A C 1
ATOM 622 O O . GLY A 1 80 ? 4.108 -4.894 -12.696 1.00 91.06 80 GLY A O 1
ATOM 623 N N . ASP A 1 81 ? 3.025 -4.672 -14.638 1.00 89.06 81 ASP A N 1
ATOM 624 C CA . ASP A 1 81 ? 3.447 -5.942 -15.251 1.00 89.06 81 ASP A CA 1
ATOM 625 C C . ASP A 1 81 ? 4.965 -6.197 -15.167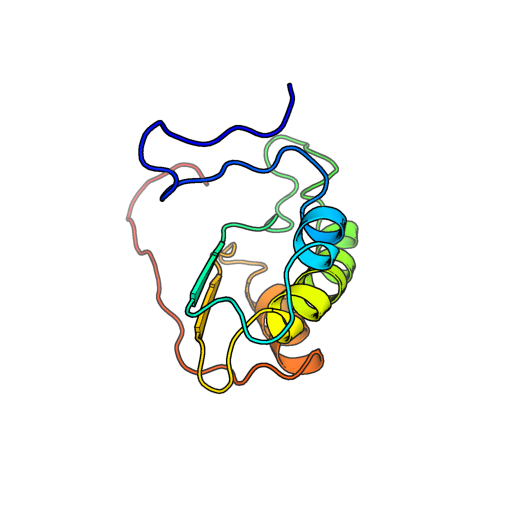 1.00 89.06 81 ASP A C 1
ATOM 627 O O . ASP A 1 81 ? 5.410 -7.307 -14.872 1.00 89.06 81 ASP A O 1
ATOM 631 N N . ARG A 1 82 ? 5.778 -5.157 -15.377 1.00 89.56 82 ARG A N 1
ATOM 632 C CA . ARG A 1 82 ? 7.248 -5.257 -15.390 1.00 89.56 82 ARG A CA 1
ATOM 633 C C . ARG A 1 82 ? 7.888 -5.180 -14.012 1.00 89.56 82 ARG A C 1
ATOM 635 O O . ARG A 1 82 ? 9.058 -5.526 -13.877 1.00 89.56 82 ARG A O 1
ATOM 642 N N . THR A 1 83 ? 7.173 -4.710 -12.997 1.00 93.44 83 THR A N 1
ATOM 643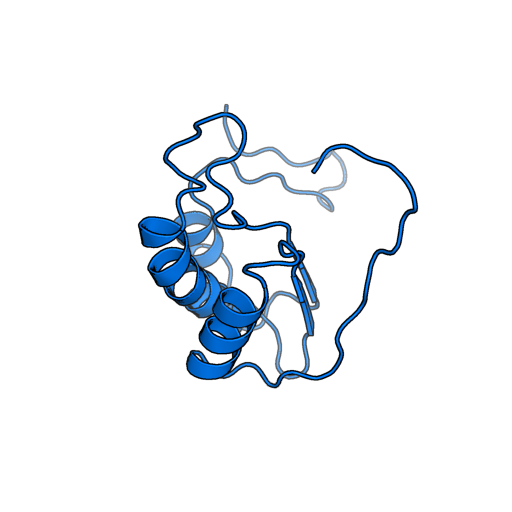 C CA . THR A 1 83 ? 7.752 -4.307 -11.705 1.00 93.44 83 THR A CA 1
ATOM 644 C C . THR A 1 83 ? 7.060 -4.933 -10.498 1.00 93.44 83 THR A C 1
ATOM 646 O O . THR A 1 83 ? 7.631 -4.882 -9.406 1.00 93.44 83 THR A O 1
ATOM 649 N N . TYR A 1 84 ? 5.911 -5.603 -10.677 1.00 94.00 84 TYR A N 1
ATOM 650 C CA . TYR A 1 84 ? 5.131 -6.223 -9.595 1.00 94.00 84 TYR A CA 1
ATOM 651 C C . TYR A 1 84 ? 5.982 -7.149 -8.722 1.00 94.00 84 TYR A C 1
ATOM 653 O O . TYR A 1 84 ? 5.815 -7.182 -7.508 1.00 94.00 84 TYR A O 1
ATOM 661 N N . HIS A 1 85 ? 6.931 -7.869 -9.327 1.00 94.38 85 HIS A N 1
ATOM 662 C CA . HIS A 1 85 ? 7.809 -8.804 -8.632 1.00 94.38 85 HIS A CA 1
ATOM 663 C C . HIS A 1 85 ? 8.624 -8.126 -7.519 1.00 94.38 85 HIS A C 1
ATOM 665 O O . HIS A 1 85 ? 8.902 -8.749 -6.501 1.00 94.38 85 HIS A O 1
ATOM 671 N N . ARG A 1 86 ? 8.977 -6.840 -7.670 1.00 94.56 86 ARG A N 1
ATOM 672 C CA . ARG A 1 86 ? 9.699 -6.075 -6.639 1.00 94.56 86 ARG A CA 1
ATOM 673 C C . ARG A 1 86 ? 8.799 -5.702 -5.475 1.00 94.56 86 ARG A C 1
ATOM 675 O O . ARG A 1 86 ? 9.236 -5.753 -4.332 1.00 94.56 86 ARG A O 1
ATOM 682 N N . MET A 1 87 ? 7.558 -5.330 -5.775 1.00 96.38 87 MET A N 1
ATOM 683 C CA . MET A 1 87 ? 6.543 -5.088 -4.759 1.00 96.38 87 MET A CA 1
ATOM 684 C C . MET A 1 87 ? 6.255 -6.378 -3.985 1.00 96.38 87 MET A C 1
ATOM 686 O O . MET A 1 87 ? 6.311 -6.362 -2.761 1.00 96.38 87 MET A O 1
ATOM 690 N N . ALA A 1 88 ? 6.008 -7.489 -4.687 1.00 96.56 88 ALA A N 1
ATOM 691 C CA . ALA A 1 88 ? 5.738 -8.791 -4.083 1.00 96.56 88 ALA A CA 1
ATOM 692 C C . ALA A 1 88 ? 6.892 -9.254 -3.179 1.00 96.56 88 ALA A C 1
ATOM 694 O O . ALA A 1 88 ? 6.639 -9.613 -2.035 1.00 96.56 88 ALA A O 1
ATOM 695 N N . ALA A 1 89 ? 8.141 -9.155 -3.650 1.00 96.25 89 ALA A N 1
ATOM 696 C CA . ALA A 1 89 ? 9.317 -9.479 -2.841 1.00 96.25 89 ALA A CA 1
ATOM 697 C C . ALA A 1 89 ? 9.413 -8.601 -1.583 1.00 96.25 89 ALA A C 1
ATOM 699 O O . ALA A 1 89 ? 9.628 -9.110 -0.494 1.00 96.25 89 ALA A O 1
ATOM 700 N N . ALA A 1 90 ? 9.180 -7.290 -1.698 1.00 96.62 90 ALA A N 1
ATOM 701 C CA . ALA A 1 90 ? 9.225 -6.398 -0.539 1.00 96.62 90 ALA A CA 1
ATOM 702 C C . ALA A 1 90 ? 8.105 -6.671 0.486 1.00 96.62 90 ALA A C 1
ATOM 704 O O . ALA A 1 90 ? 8.326 -6.506 1.683 1.00 96.62 90 ALA A O 1
ATOM 705 N N . LEU A 1 91 ? 6.908 -7.068 0.036 1.00 97.25 91 LEU A N 1
ATOM 706 C CA . LEU A 1 91 ? 5.826 -7.512 0.922 1.00 97.25 91 LEU A CA 1
ATOM 707 C C . LEU A 1 91 ? 6.219 -8.809 1.648 1.00 97.25 91 LEU A C 1
ATOM 709 O O . LEU A 1 91 ? 6.051 -8.897 2.863 1.00 97.25 91 LEU A O 1
ATOM 713 N N . GLU A 1 92 ? 6.773 -9.782 0.922 1.00 97.69 92 GLU A N 1
ATOM 714 C CA . GLU A 1 92 ? 7.268 -11.042 1.491 1.00 97.69 92 GLU A CA 1
ATOM 715 C C . GLU A 1 92 ? 8.376 -10.805 2.530 1.00 97.69 92 GLU A C 1
ATOM 717 O O . GLU A 1 92 ? 8.266 -11.291 3.655 1.00 97.69 92 GLU A O 1
ATOM 722 N N . ASP A 1 93 ? 9.374 -9.973 2.209 1.00 97.88 93 ASP A N 1
ATOM 723 C CA . ASP A 1 93 ? 10.492 -9.619 3.099 1.00 97.88 93 ASP A CA 1
ATOM 724 C C . ASP A 1 93 ? 10.024 -9.011 4.435 1.00 97.88 93 ASP A C 1
ATOM 726 O O . ASP A 1 93 ? 10.653 -9.209 5.476 1.00 97.88 93 ASP A O 1
ATOM 730 N N . VAL A 1 94 ? 8.913 -8.266 4.423 1.00 97.25 94 VAL A N 1
ATOM 731 C CA . VAL A 1 94 ? 8.322 -7.655 5.627 1.00 97.25 94 VAL A CA 1
ATOM 732 C C . VAL A 1 94 ? 7.537 -8.668 6.472 1.00 97.25 94 VAL A C 1
ATOM 734 O O . VAL A 1 94 ? 7.295 -8.421 7.655 1.00 97.25 94 VAL A O 1
ATOM 737 N N . GLY A 1 95 ? 7.173 -9.819 5.903 1.00 97.06 95 GLY A N 1
ATOM 738 C CA . GLY A 1 95 ? 6.498 -10.913 6.601 1.00 97.06 95 GLY A CA 1
ATOM 739 C C . GLY A 1 95 ? 5.094 -11.234 6.090 1.00 97.06 95 GLY A C 1
ATOM 740 O O . GLY A 1 95 ? 4.368 -11.970 6.761 1.00 97.06 95 GLY A O 1
ATOM 741 N N . PHE A 1 96 ? 4.681 -10.701 4.935 1.00 97.69 96 PHE A N 1
ATOM 742 C CA . PHE A 1 96 ? 3.463 -11.176 4.279 1.00 97.69 96 PHE A CA 1
ATOM 743 C C . PHE A 1 96 ? 3.678 -12.552 3.644 1.00 97.69 96 PHE A C 1
ATOM 745 O O . PHE A 1 96 ? 4.723 -12.837 3.072 1.00 97.69 96 PHE A O 1
ATOM 752 N N . GLU A 1 97 ? 2.638 -13.383 3.659 1.00 96.94 97 GLU A N 1
ATOM 753 C CA . GLU A 1 97 ? 2.590 -14.601 2.853 1.00 96.94 97 GLU A CA 1
ATOM 754 C C . GLU A 1 97 ? 1.961 -14.294 1.486 1.00 96.94 97 GLU A C 1
ATOM 756 O O . GLU A 1 97 ? 0.835 -13.790 1.404 1.00 96.94 97 GLU A O 1
ATOM 761 N N . ILE A 1 98 ? 2.657 -14.618 0.394 1.00 96.75 98 ILE A N 1
ATOM 762 C CA . ILE A 1 98 ? 2.124 -14.436 -0.960 1.00 96.75 98 ILE A CA 1
ATOM 763 C C . ILE A 1 98 ? 1.162 -15.583 -1.296 1.00 96.75 98 ILE A C 1
ATOM 765 O O . ILE A 1 98 ? 1.569 -16.731 -1.444 1.00 96.75 98 ILE A O 1
ATOM 769 N N . ARG A 1 99 ? -0.133 -15.268 -1.435 1.00 94.00 99 ARG A N 1
ATOM 770 C CA . ARG A 1 99 ? -1.195 -16.271 -1.658 1.00 94.00 99 ARG A CA 1
ATOM 771 C C . ARG A 1 99 ? -1.539 -16.467 -3.132 1.00 94.00 99 ARG A C 1
ATOM 773 O O . ARG A 1 99 ? -1.398 -17.559 -3.674 1.00 94.00 99 ARG A O 1
ATOM 780 N N . HIS A 1 100 ? -2.026 -15.414 -3.781 1.00 91.31 100 HIS A N 1
ATOM 781 C CA . HIS A 1 100 ? -2.534 -15.476 -5.148 1.00 91.31 100 HIS A CA 1
ATOM 782 C C . HIS A 1 100 ? -2.098 -14.255 -5.948 1.00 91.31 100 HIS A C 1
ATOM 784 O O . HIS A 1 100 ? -2.000 -13.152 -5.416 1.00 91.31 100 HIS A O 1
ATOM 790 N N . MET A 1 101 ? -1.898 -14.461 -7.247 1.00 93.00 101 MET A N 1
ATOM 791 C CA . MET A 1 101 ? -1.716 -13.391 -8.219 1.00 93.00 101 MET A CA 1
ATOM 792 C C . MET A 1 101 ? -3.007 -13.238 -9.020 1.00 93.00 101 MET A C 1
ATOM 794 O O . MET A 1 101 ? -3.417 -14.159 -9.727 1.00 93.00 101 MET A O 1
ATOM 798 N N . VAL A 1 102 ? -3.644 -12.076 -8.901 1.00 94.19 102 VAL A N 1
ATOM 799 C CA . VAL A 1 102 ? -4.806 -11.706 -9.714 1.00 94.19 102 VAL A CA 1
ATOM 800 C C . VAL A 1 102 ? -4.305 -10.880 -10.891 1.00 94.19 102 VAL A C 1
ATOM 802 O O . VAL A 1 102 ? -3.638 -9.869 -10.689 1.00 94.19 102 VAL A O 1
ATOM 805 N N . LEU A 1 103 ? -4.610 -11.311 -12.117 1.00 93.44 103 LEU A N 1
ATOM 806 C CA . LEU A 1 103 ? -4.226 -10.583 -13.324 1.00 93.44 103 LEU A CA 1
ATOM 807 C C . LEU A 1 103 ? -5.411 -9.798 -13.871 1.00 93.44 103 LEU A C 1
ATOM 809 O O . LEU A 1 103 ? -6.463 -10.366 -14.167 1.00 93.44 103 LEU A O 1
A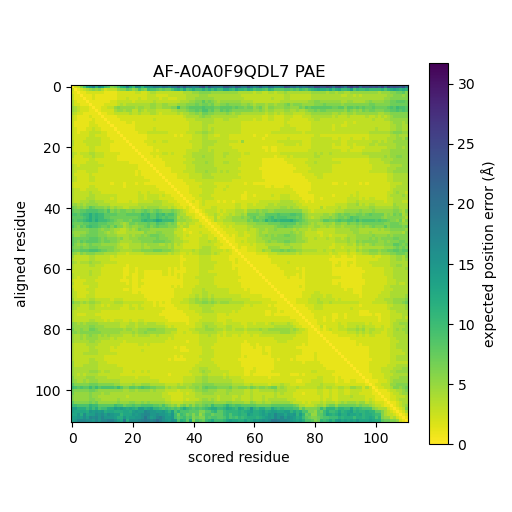TOM 813 N N . TRP A 1 104 ? -5.206 -8.501 -14.074 1.00 92.06 104 TRP A N 1
ATOM 814 C CA . TRP A 1 104 ? -6.136 -7.676 -14.827 1.00 92.06 104 TRP A CA 1
ATOM 815 C C . TRP A 1 104 ? -5.733 -7.674 -16.306 1.00 92.06 104 TRP A C 1
ATOM 817 O O . TRP A 1 104 ? -4.813 -6.971 -16.711 1.00 92.06 104 TRP A O 1
ATOM 827 N N . LEU A 1 105 ? -6.392 -8.520 -17.105 1.00 90.94 105 LEU A N 1
ATOM 828 C CA . LEU A 1 105 ? -6.087 -8.711 -18.526 1.00 90.94 105 LEU A CA 1
ATOM 829 C C . LEU A 1 105 ? -7.017 -7.870 -19.405 1.00 90.94 105 LEU A C 1
ATOM 831 O O . LEU A 1 105 ? -8.237 -8.024 -19.353 1.00 90.94 105 LEU A O 1
ATOM 835 N N . TYR A 1 106 ? -6.440 -7.022 -20.251 1.00 87.44 106 TYR A N 1
ATOM 836 C CA . TYR A 1 106 ? -7.162 -6.235 -21.247 1.00 87.44 106 TYR A CA 1
ATOM 837 C C . TYR A 1 106 ? -6.356 -6.154 -22.550 1.00 87.44 106 TYR A C 1
ATOM 839 O O . TYR A 1 106 ? -5.129 -6.110 -22.534 1.00 87.44 106 TYR A O 1
ATOM 847 N N . GLY A 1 107 ? -7.044 -6.165 -23.698 1.00 86.75 107 GLY A N 1
ATOM 848 C CA . GLY A 1 107 ? -6.398 -6.181 -25.022 1.00 86.75 107 GLY A CA 1
ATOM 849 C C . GLY A 1 107 ? -5.896 -4.817 -25.509 1.00 86.75 107 GLY A C 1
ATOM 850 O O . GLY A 1 107 ? -5.135 -4.746 -26.469 1.00 86.75 107 GLY A O 1
ATOM 851 N N . SER A 1 108 ? -6.327 -3.733 -24.865 1.00 84.19 108 SER A N 1
ATOM 852 C CA . SER A 1 108 ? -5.952 -2.355 -25.191 1.00 84.19 108 SER A CA 1
ATOM 853 C C . SER A 1 108 ? -6.149 -1.457 -23.975 1.00 84.19 108 SER A C 1
ATOM 855 O O . SER A 1 108 ? -7.142 -1.619 -23.267 1.00 84.19 108 SER A O 1
ATOM 857 N N . GLY A 1 109 ? -5.261 -0.489 -23.762 1.00 76.69 109 GLY A N 1
ATOM 858 C CA . GLY A 1 109 ? -5.361 0.467 -22.664 1.00 76.69 109 GLY A CA 1
ATOM 859 C C . GLY A 1 109 ? -4.128 1.356 -22.578 1.00 76.69 109 GLY A C 1
ATOM 860 O O . GLY A 1 109 ? -3.125 1.110 -23.250 1.00 76.69 109 GLY A O 1
ATOM 861 N N . PHE A 1 110 ? -4.230 2.396 -21.763 1.00 71.50 110 PHE A N 1
ATOM 862 C CA . PHE A 1 110 ? -3.085 3.174 -21.313 1.00 71.50 110 PHE A CA 1
ATOM 863 C C . PHE A 1 110 ? -2.783 2.720 -19.877 1.00 71.50 110 PHE A C 1
ATOM 865 O O . PHE A 1 110 ? -3.747 2.573 -19.119 1.00 71.50 110 PHE A O 1
ATOM 872 N N . PRO A 1 111 ? -1.519 2.421 -19.531 1.00 62.03 111 PRO A N 1
ATOM 873 C CA . PRO A 1 111 ? -1.146 2.176 -18.143 1.00 62.03 111 PRO A CA 1
ATOM 874 C C . PRO A 1 111 ? -1.389 3.410 -17.268 1.00 62.03 111 PRO A C 1
ATOM 876 O O . PRO A 1 111 ? -1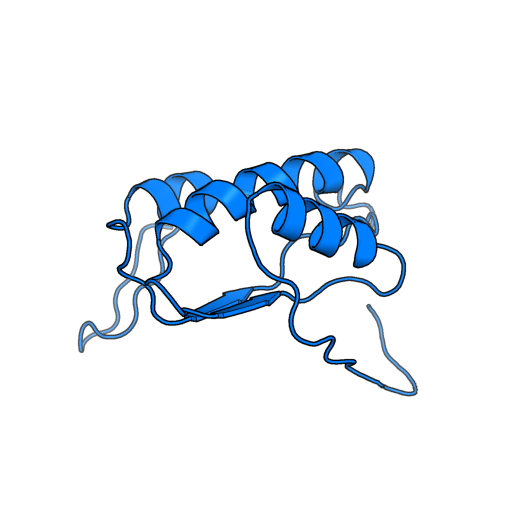.507 4.524 -17.832 1.00 62.03 111 PRO A O 1
#

Sequence (111 aa):
MGDWTNPDGRVRLLHGDCMIRMEELPSNSIDAIVTDPPYGLAFMGKDWDDISKTKLFHHKWAVPALRVLKPGGHILSCGGDRTYHRMAAALEDVGFEIRHMVLWLYGSGFP

Organism: NCBI:txid412755